Protein AF-A0A0R2X838-F1 (afdb_monomer)

InterPro domains:
  IPR027051 XdhC Rossmann domain [PF13478] (1-52)
  IPR052698 Molybdenum Cofactor Utilization and Processing [PTHR30388] (1-65)

Sequence (68 aa):
MIGSRKKVLQVYDELKVQGVRKEQLDRVYAPIGLDIGSDTPAEIAVSVMAEILQVLRKSKGGHLKILS

Organism: NCBI:txid1655635

Secondary structure (DSSP, 8-state):
--S-HHHHHHHHHHHHHTT--HHHHTT--SS-S--S---SHHHHHHHHHHHHHHHHHT-------S--

Nearest PDB structures (foldseek):
  2we8-assembly2_B-3  TM=9.634E-01  e=2.180E-02  Mycolicibacterium smegmatis MC2 155
  2we8-assembly1_A-2  TM=9.117E-01  e=1.755E-02  Mycolicibacterium smegmatis MC2 155
  2we7-assembly1_A-3  TM=9.695E-01  e=2.707E-02  Mycolicibacterium smegmatis MC2 155
  2we7-assembly2_B-2  TM=9.506E-01  e=2.910E-02  Mycolicibacterium smegmatis MC2 155

Mean predicted aligned error: 3.59 Å

Structure (mmCIF, N/CA/C/O backbone):
data_AF-A0A0R2X838-F1
#
_entry.id   AF-A0A0R2X838-F1
#
loop_
_atom_site.group_PDB
_atom_site.id
_atom_site.type_symbol
_atom_site.label_atom_id
_atom_site.label_alt_id
_atom_site.label_comp_id
_atom_site.label_asym_id
_atom_site.label_entity_id
_atom_site.label_seq_id
_atom_site.pdbx_PDB_ins_code
_atom_site.Cartn_x
_atom_site.Cartn_y
_atom_site.Cartn_z
_atom_site.occupancy
_atom_site.B_iso_or_equiv
_atom_site.auth_seq_id
_atom_site.auth_comp_id
_atom_site.auth_asym_id
_atom_site.auth_atom_id
_atom_site.pdbx_PDB_model_num
ATOM 1 N N . MET A 1 1 ? 2.137 0.688 6.002 1.00 88.81 1 MET A N 1
ATOM 2 C CA . MET A 1 1 ? 2.769 -0.456 6.721 1.00 88.81 1 MET A CA 1
ATOM 3 C C . MET A 1 1 ? 3.100 -1.550 5.714 1.00 88.81 1 MET A C 1
ATOM 5 O O . MET A 1 1 ? 2.238 -1.848 4.899 1.00 88.81 1 MET A O 1
ATOM 9 N N . ILE A 1 2 ? 4.294 -2.153 5.762 1.00 90.69 2 ILE A N 1
ATOM 10 C CA . ILE A 1 2 ? 4.622 -3.342 4.948 1.00 90.69 2 ILE A CA 1
ATOM 11 C C . ILE A 1 2 ? 4.049 -4.590 5.633 1.00 90.69 2 ILE A C 1
ATOM 13 O O . ILE A 1 2 ? 4.227 -4.768 6.837 1.00 90.69 2 ILE A O 1
ATOM 17 N N . GLY A 1 3 ? 3.360 -5.449 4.882 1.00 91.06 3 GLY A N 1
ATOM 18 C CA . GLY A 1 3 ? 2.837 -6.723 5.379 1.00 91.06 3 GLY A CA 1
ATOM 19 C C . GLY A 1 3 ? 1.616 -7.212 4.601 1.00 91.06 3 GLY A C 1
ATOM 20 O O . GLY A 1 3 ? 1.027 -6.470 3.822 1.00 91.06 3 GLY A O 1
ATOM 21 N N . SER A 1 4 ? 1.214 -8.464 4.826 1.00 91.56 4 SER A N 1
ATOM 22 C CA . SER A 1 4 ? 0.004 -9.020 4.209 1.00 91.56 4 SER A CA 1
ATOM 23 C C . SER A 1 4 ? -1.263 -8.321 4.716 1.00 91.56 4 SER A C 1
ATOM 25 O O . SER A 1 4 ? -1.295 -7.813 5.841 1.00 91.56 4 SER A O 1
ATOM 27 N N . ARG A 1 5 ? -2.350 -8.372 3.930 1.00 92.00 5 ARG A N 1
ATOM 28 C CA . ARG A 1 5 ? -3.671 -7.853 4.343 1.00 92.00 5 ARG A CA 1
ATOM 29 C C . ARG A 1 5 ? -4.091 -8.398 5.714 1.00 92.00 5 ARG A C 1
ATOM 31 O O . ARG A 1 5 ? -4.517 -7.636 6.574 1.00 92.00 5 ARG A O 1
ATOM 38 N N . LYS A 1 6 ? -3.878 -9.699 5.959 1.00 95.88 6 LYS A N 1
ATOM 39 C CA . LYS A 1 6 ? -4.157 -10.342 7.255 1.00 95.88 6 LYS A CA 1
ATOM 40 C C . LYS A 1 6 ? -3.376 -9.692 8.402 1.00 95.88 6 LYS A C 1
ATOM 42 O O . LYS A 1 6 ? -3.958 -9.406 9.444 1.00 95.88 6 LYS A O 1
ATOM 47 N N . LYS A 1 7 ? -2.071 -9.450 8.221 1.00 96.00 7 LYS A N 1
ATOM 48 C CA . LYS A 1 7 ? -1.235 -8.845 9.267 1.00 96.00 7 LYS A CA 1
ATOM 49 C C . LYS A 1 7 ? -1.636 -7.396 9.543 1.00 96.00 7 LYS A C 1
ATOM 51 O O . LYS A 1 7 ? -1.650 -6.997 10.701 1.00 96.00 7 LYS A O 1
ATOM 56 N N . VAL A 1 8 ? -1.985 -6.633 8.506 1.00 96.38 8 VAL A N 1
ATOM 57 C CA . VAL A 1 8 ? -2.482 -5.255 8.654 1.00 96.38 8 VAL A CA 1
ATOM 58 C C . VAL A 1 8 ? -3.752 -5.217 9.498 1.00 96.38 8 VAL A C 1
ATOM 60 O O . VAL A 1 8 ? -3.804 -4.452 10.456 1.00 96.38 8 VAL A O 1
ATOM 63 N N . LEU A 1 9 ? -4.737 -6.068 9.193 1.00 95.88 9 LEU A N 1
ATOM 64 C CA . LEU A 1 9 ? -5.993 -6.124 9.948 1.00 95.88 9 LEU A CA 1
ATOM 65 C C . LEU A 1 9 ? -5.757 -6.448 11.427 1.00 95.88 9 LEU A C 1
ATOM 67 O O . LEU A 1 9 ? -6.274 -5.746 12.289 1.00 95.88 9 LEU A O 1
ATOM 71 N N . GLN A 1 10 ? -4.899 -7.431 11.715 1.00 97.38 10 GLN A N 1
ATOM 72 C CA . GLN A 1 10 ? -4.545 -7.776 13.091 1.00 97.38 10 GLN A CA 1
ATOM 73 C C . GLN A 1 10 ? -3.944 -6.577 13.846 1.00 97.38 10 GLN A C 1
ATOM 75 O O . GLN A 1 10 ? -4.371 -6.272 14.955 1.00 97.38 10 GLN A O 1
ATOM 80 N N . VAL A 1 11 ? -2.982 -5.873 13.239 1.00 96.62 11 VAL A N 1
ATOM 81 C CA . VAL A 1 11 ? -2.361 -4.692 13.864 1.00 96.62 11 VAL A CA 1
ATOM 82 C C . VAL A 1 11 ? -3.390 -3.576 14.071 1.00 96.62 11 VAL A C 1
ATOM 84 O O . VAL A 1 11 ? -3.372 -2.906 15.098 1.00 96.62 11 VAL A O 1
ATOM 87 N N . TYR A 1 12 ? -4.312 -3.376 13.128 1.00 96.25 12 TYR A N 1
ATOM 88 C CA . TYR A 1 12 ? -5.370 -2.372 13.269 1.00 96.25 12 TYR A CA 1
ATOM 89 C C . TYR A 1 12 ? -6.302 -2.690 14.436 1.00 96.25 12 TYR A C 1
ATOM 91 O O . TYR A 1 12 ? -6.684 -1.781 15.168 1.00 96.25 12 TYR A O 1
ATOM 99 N N . ASP A 1 13 ? -6.658 -3.957 14.629 1.00 96.75 13 ASP A N 1
ATOM 100 C CA . ASP A 1 13 ? -7.509 -4.367 15.743 1.00 96.75 13 ASP A CA 1
ATOM 101 C C . ASP A 1 13 ? -6.793 -4.207 17.091 1.00 96.75 13 ASP A C 1
ATOM 103 O O . ASP A 1 13 ? -7.383 -3.679 18.033 1.00 96.75 13 ASP A O 1
ATOM 107 N N . GLU A 1 14 ? -5.500 -4.533 17.164 1.00 97.75 14 GLU A N 1
ATOM 108 C CA . GLU A 1 14 ? -4.665 -4.268 18.345 1.00 97.75 14 GLU A CA 1
ATOM 109 C C . GLU A 1 14 ? -4.610 -2.762 18.677 1.00 97.75 14 GLU A C 1
ATOM 111 O O . GLU A 1 14 ? -4.800 -2.370 19.830 1.00 97.75 14 GLU A O 1
ATOM 116 N N . LEU A 1 15 ? -4.423 -1.896 17.674 1.00 97.12 15 LEU A N 1
ATOM 117 C CA . LEU A 1 15 ? -4.379 -0.439 17.866 1.00 97.12 15 LEU A CA 1
ATOM 118 C C . LEU A 1 15 ? -5.731 0.142 18.305 1.00 97.12 15 LEU A C 1
ATOM 120 O O . LEU A 1 15 ? -5.766 1.047 19.141 1.00 97.12 15 LEU A O 1
ATOM 124 N N . LYS A 1 16 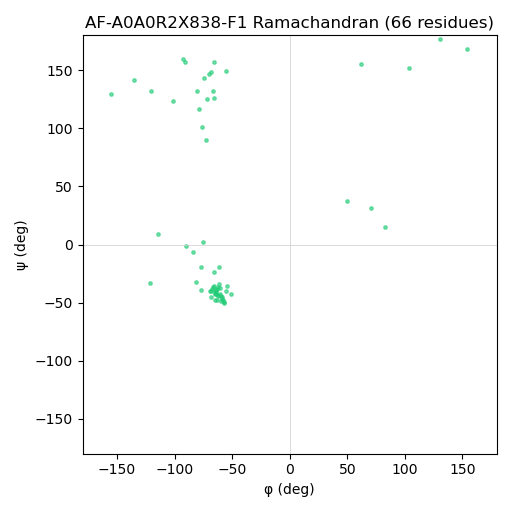? -6.851 -0.384 17.791 1.00 96.62 16 LYS A N 1
ATOM 125 C CA . LYS A 1 16 ? -8.194 0.010 18.251 1.00 96.62 16 LYS A CA 1
ATOM 126 C C . LYS A 1 16 ? -8.395 -0.325 19.727 1.00 96.62 16 LYS A C 1
ATOM 128 O O . LYS A 1 16 ? -8.902 0.512 20.468 1.00 96.62 16 LYS A O 1
ATOM 133 N N . VAL A 1 17 ? -7.970 -1.516 20.165 1.00 97.62 17 VAL A N 1
ATOM 134 C CA . VAL A 1 17 ? -8.036 -1.928 21.581 1.00 97.62 17 VAL A CA 1
ATOM 135 C C . VAL A 1 17 ? -7.195 -1.005 22.468 1.00 97.62 17 VAL A C 1
ATOM 137 O O . VAL A 1 17 ? -7.597 -0.693 23.584 1.00 97.62 17 VAL A O 1
ATOM 140 N N . GLN A 1 18 ? -6.073 -0.497 21.956 1.00 97.75 18 GLN A N 1
ATOM 141 C CA . GLN A 1 18 ? -5.228 0.488 22.645 1.00 97.75 18 GLN A CA 1
ATOM 142 C C . GLN A 1 18 ? -5.802 1.919 22.643 1.00 97.75 18 GLN A C 1
ATOM 144 O O . GLN A 1 18 ? -5.162 2.840 23.150 1.00 97.75 18 GLN A O 1
ATOM 149 N N . GLY A 1 19 ? -6.998 2.134 22.086 1.00 97.56 19 GLY A N 1
ATOM 150 C CA . GLY A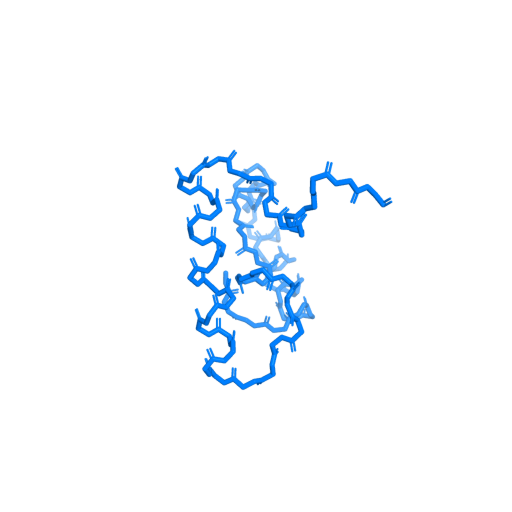 1 19 ? -7.668 3.434 22.077 1.00 97.56 19 GLY A CA 1
ATOM 151 C C . GLY A 1 19 ? -7.204 4.381 20.968 1.00 97.56 19 GLY A C 1
ATOM 152 O O . GLY A 1 19 ? -7.506 5.576 21.021 1.00 97.56 19 GLY A O 1
ATOM 153 N N 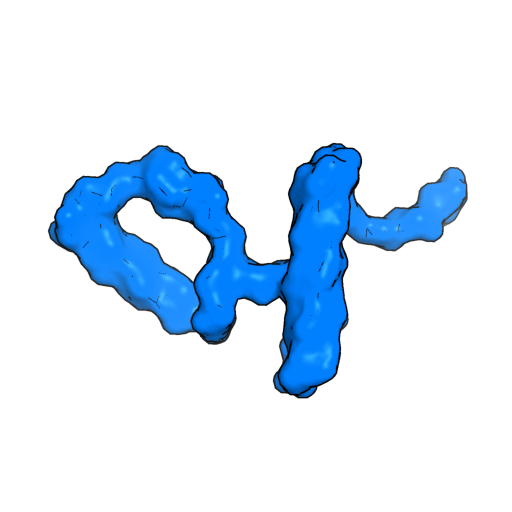. VAL A 1 20 ? -6.489 3.885 19.950 1.00 97.44 20 VAL A N 1
ATOM 154 C CA . VAL A 1 20 ? -6.166 4.696 18.768 1.00 97.44 20 VAL A CA 1
ATOM 155 C C . VAL A 1 20 ? -7.455 5.021 18.026 1.00 97.44 20 VAL A C 1
ATOM 157 O O . VAL A 1 20 ? -8.238 4.133 17.678 1.00 97.44 20 VAL A O 1
ATOM 160 N N . ARG A 1 21 ? -7.685 6.311 17.773 1.00 96.62 21 ARG A N 1
ATOM 161 C CA . ARG A 1 21 ? -8.923 6.757 17.136 1.00 96.62 21 ARG A CA 1
ATOM 162 C C . ARG A 1 21 ? -8.980 6.330 15.675 1.00 96.62 21 ARG A C 1
ATOM 164 O O . ARG A 1 21 ? -7.967 6.335 14.971 1.00 96.62 21 ARG A O 1
ATOM 171 N N . LYS A 1 22 ? -10.192 6.047 15.197 1.00 93.88 22 LYS A N 1
ATOM 172 C CA . LYS A 1 22 ? -10.442 5.632 13.814 1.00 93.88 22 LYS A CA 1
ATOM 173 C C . LYS A 1 22 ? -9.889 6.643 12.805 1.00 93.88 22 LYS A C 1
ATOM 175 O O . LYS A 1 22 ? -9.247 6.241 11.844 1.00 93.88 22 LYS A O 1
ATOM 180 N N . GLU A 1 23 ? -10.026 7.942 13.069 1.00 95.88 23 GLU A N 1
ATOM 181 C CA . GLU A 1 23 ? -9.568 9.003 12.159 1.00 95.88 23 GLU A CA 1
ATOM 182 C C . GLU A 1 23 ? -8.039 9.031 12.014 1.00 95.88 23 GLU A C 1
ATOM 184 O O . GLU A 1 23 ? -7.511 9.540 11.028 1.00 95.88 23 GLU A O 1
ATOM 189 N N . GLN A 1 24 ? -7.303 8.504 12.998 1.00 95.31 24 GLN A N 1
ATOM 190 C CA . GLN A 1 24 ? -5.850 8.366 12.904 1.00 95.31 24 GLN A CA 1
ATOM 191 C C . GLN A 1 24 ? -5.475 7.172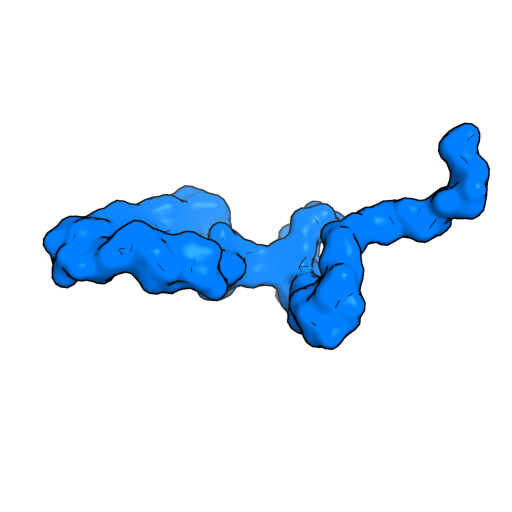 12.025 1.00 95.31 24 GLN A C 1
ATOM 193 O O . GLN A 1 24 ? -4.544 7.280 11.231 1.00 95.31 24 GLN A O 1
ATOM 198 N N . LEU A 1 25 ? -6.216 6.066 12.144 1.00 94.62 25 LEU A N 1
ATOM 199 C CA . LEU A 1 25 ? -6.017 4.861 11.336 1.00 94.62 25 LEU A CA 1
ATOM 200 C C . LEU A 1 25 ? -6.406 5.089 9.871 1.00 94.62 25 LEU A C 1
ATOM 202 O O . LEU A 1 25 ? -5.668 4.681 8.982 1.00 94.62 25 LEU A O 1
ATOM 206 N N . ASP A 1 26 ? -7.496 5.817 9.613 1.00 93.44 26 ASP A N 1
ATOM 207 C CA . ASP A 1 26 ? -7.988 6.120 8.260 1.00 93.44 26 ASP A CA 1
ATOM 208 C C . ASP A 1 26 ? -6.976 6.919 7.411 1.00 93.44 26 ASP A C 1
ATOM 210 O O . ASP A 1 26 ? -7.067 6.950 6.186 1.00 93.44 26 ASP A O 1
ATOM 214 N N . ARG A 1 27 ? -5.994 7.575 8.044 1.00 93.25 27 ARG A N 1
ATOM 215 C CA . ARG A 1 27 ? -4.931 8.329 7.357 1.00 93.25 27 ARG A CA 1
ATOM 216 C C . ARG A 1 27 ? -3.757 7.459 6.903 1.00 93.25 27 ARG A C 1
ATOM 218 O O . ARG A 1 27 ? -2.839 7.980 6.269 1.00 93.25 27 ARG A O 1
ATOM 225 N N . VAL A 1 28 ? -3.735 6.179 7.269 1.00 94.00 28 VAL A N 1
ATOM 226 C CA . VAL A 1 28 ? -2.604 5.280 7.030 1.00 94.00 28 VAL A CA 1
ATOM 227 C C . VAL A 1 28 ? -2.891 4.375 5.835 1.00 94.00 28 VAL A C 1
ATOM 229 O O . V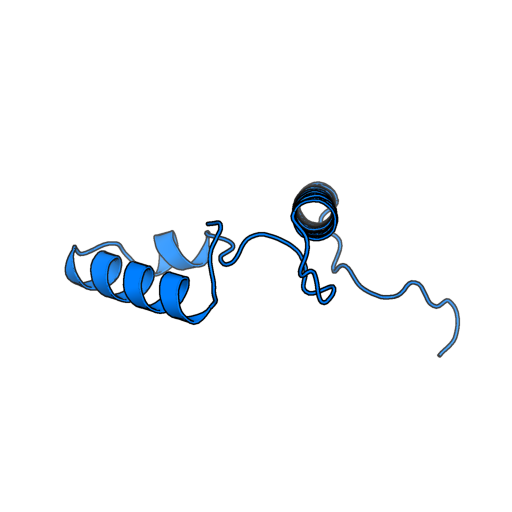AL A 1 28 ? -3.833 3.592 5.849 1.00 94.00 28 VAL A O 1
ATOM 232 N N . TYR A 1 29 ? -2.010 4.400 4.835 1.00 94.06 29 TYR A N 1
ATOM 233 C CA . TYR A 1 29 ? -2.014 3.414 3.753 1.00 94.06 29 TYR A CA 1
ATOM 234 C C . TYR A 1 29 ? -1.362 2.101 4.229 1.00 94.06 29 TYR A C 1
ATOM 236 O O . TYR A 1 29 ? -0.189 2.055 4.643 1.00 94.06 29 TYR A O 1
ATOM 244 N N . ALA A 1 30 ? -2.152 1.026 4.265 1.00 95.00 30 ALA A N 1
ATOM 245 C CA . ALA A 1 30 ? -1.714 -0.298 4.692 1.00 95.00 30 ALA A CA 1
ATOM 246 C C . ALA A 1 30 ? -2.584 -1.419 4.070 1.00 95.00 30 ALA A C 1
ATOM 248 O O . ALA A 1 30 ? -3.803 -1.385 4.240 1.00 95.00 30 ALA A O 1
ATOM 249 N N . PRO A 1 31 ? -1.986 -2.456 3.447 1.00 94.69 31 PRO A N 1
ATOM 250 C CA . PRO A 1 31 ? 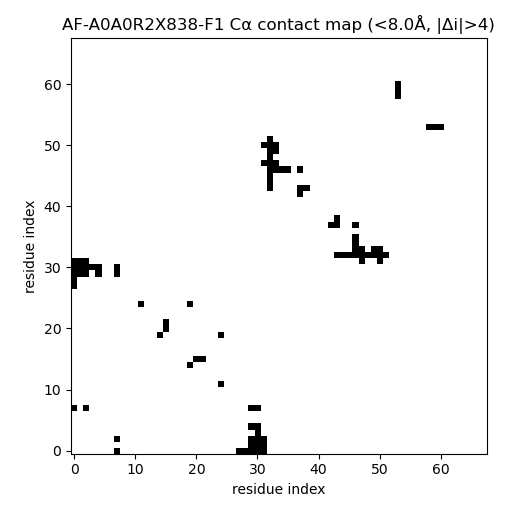-0.571 -2.571 3.080 1.00 94.69 31 PRO A CA 1
ATOM 251 C C . PRO A 1 31 ? -0.098 -1.396 2.217 1.00 94.69 31 PRO A C 1
ATOM 253 O O . PRO A 1 31 ? -0.901 -0.792 1.521 1.00 94.69 31 PRO A O 1
ATOM 256 N N . ILE A 1 32 ? 1.177 -1.030 2.334 1.00 95.56 32 ILE A N 1
ATOM 257 C CA . ILE A 1 32 ? 1.770 0.048 1.532 1.00 95.56 32 ILE A CA 1
ATOM 258 C C . ILE A 1 32 ? 1.998 -0.425 0.090 1.00 95.56 32 ILE A C 1
ATOM 260 O O . ILE A 1 32 ? 2.405 -1.570 -0.120 1.00 95.56 32 ILE A O 1
ATOM 264 N N . GLY A 1 33 ? 1.793 0.474 -0.866 1.00 95.44 33 GLY A N 1
ATOM 265 C CA . GLY A 1 33 ? 1.975 0.248 -2.295 1.00 95.44 33 GLY A CA 1
ATOM 266 C C . GLY A 1 33 ? 0.667 0.053 -3.059 1.00 95.44 33 GLY A C 1
ATOM 267 O O . GLY A 1 33 ? -0.333 -0.425 -2.526 1.00 95.44 33 GLY A O 1
ATOM 268 N N . LEU A 1 34 ? 0.687 0.413 -4.346 1.00 95.19 34 LEU A N 1
ATOM 269 C CA . LEU A 1 34 ? -0.446 0.182 -5.244 1.00 95.19 34 LEU A CA 1
ATOM 270 C C . LEU A 1 34 ? -0.648 -1.307 -5.524 1.00 95.19 34 LEU A C 1
ATOM 272 O O . LEU A 1 34 ? 0.308 -2.076 -5.619 1.00 95.19 34 LEU A O 1
ATOM 276 N N . ASP A 1 35 ? -1.903 -1.700 -5.728 1.00 94.31 35 ASP A N 1
ATOM 277 C CA . ASP A 1 35 ? -2.243 -3.065 -6.120 1.00 94.31 35 ASP A CA 1
ATOM 278 C C . ASP A 1 35 ? -1.853 -3.307 -7.588 1.00 94.31 35 ASP A C 1
ATOM 280 O O . ASP A 1 35 ? -2.612 -3.012 -8.512 1.00 94.31 35 ASP A O 1
ATOM 284 N N . ILE A 1 36 ? -0.618 -3.773 -7.792 1.00 94.06 36 ILE A N 1
ATOM 285 C CA . ILE A 1 36 ? -0.064 -4.143 -9.104 1.00 94.06 36 ILE A CA 1
ATOM 286 C C . ILE A 1 36 ? 0.232 -5.648 -9.211 1.00 94.06 36 ILE A C 1
ATOM 288 O O . ILE A 1 36 ? 0.868 -6.069 -10.172 1.00 94.06 36 ILE A O 1
ATOM 292 N N . GLY A 1 37 ? -0.197 -6.450 -8.228 1.00 93.69 37 GLY A N 1
ATOM 293 C CA . GLY A 1 37 ? 0.128 -7.880 -8.158 1.00 93.69 37 GLY A CA 1
ATOM 294 C C . GLY A 1 37 ? 1.595 -8.181 -7.821 1.00 93.69 37 GLY A C 1
ATOM 295 O O . GLY A 1 37 ? 2.130 -9.164 -8.314 1.00 93.69 37 GLY A O 1
ATOM 296 N N . SER A 1 38 ? 2.258 -7.327 -7.033 1.00 94.31 38 SER A N 1
ATOM 297 C CA . SER A 1 38 ? 3.664 -7.509 -6.642 1.00 94.31 38 SER A CA 1
ATOM 298 C C . SER A 1 38 ? 3.879 -8.727 -5.738 1.00 94.31 38 SER A C 1
ATOM 300 O O . SER A 1 38 ? 3.246 -8.807 -4.685 1.00 94.31 38 SER A O 1
ATOM 302 N N . ASP A 1 39 ? 4.872 -9.562 -6.056 1.00 93.69 39 ASP A N 1
ATOM 303 C CA . ASP A 1 39 ? 5.283 -10.709 -5.230 1.00 93.69 39 ASP A CA 1
ATOM 304 C C . ASP A 1 39 ? 6.755 -10.625 -4.792 1.00 93.69 39 ASP A C 1
ATOM 306 O O . ASP A 1 39 ? 7.122 -11.042 -3.689 1.00 93.69 39 ASP A O 1
ATOM 310 N N . THR A 1 40 ? 7.622 -10.055 -5.629 1.00 96.88 40 THR A N 1
ATOM 311 C CA . THR A 1 40 ? 9.055 -9.930 -5.329 1.00 96.88 40 THR A CA 1
ATOM 312 C C . THR A 1 40 ? 9.386 -8.613 -4.617 1.00 96.88 40 THR A C 1
ATOM 314 O O . THR A 1 40 ? 8.686 -7.613 -4.791 1.00 96.88 40 THR A O 1
ATOM 317 N N . PRO A 1 41 ? 10.504 -8.529 -3.867 1.00 96.19 41 PRO A N 1
ATOM 318 C CA . PRO A 1 41 ? 10.929 -7.272 -3.245 1.00 96.19 41 PRO A CA 1
ATOM 319 C C . PRO A 1 41 ? 11.070 -6.103 -4.231 1.00 96.19 41 PRO A C 1
ATOM 321 O O . PRO A 1 41 ? 10.750 -4.967 -3.884 1.00 96.19 41 PRO A O 1
ATOM 324 N N . ALA A 1 42 ? 11.516 -6.371 -5.462 1.00 98.19 42 ALA A N 1
ATOM 325 C CA . ALA A 1 42 ? 11.642 -5.352 -6.500 1.00 98.19 42 ALA A CA 1
ATOM 326 C C . ALA A 1 42 ? 10.269 -4.834 -6.958 1.00 98.19 42 ALA A C 1
ATOM 328 O O . ALA A 1 42 ? 10.063 -3.625 -7.043 1.00 98.19 42 ALA A O 1
ATOM 329 N N . GLU A 1 43 ? 9.305 -5.728 -7.187 1.00 97.62 43 GLU A N 1
ATOM 330 C CA . GLU A 1 43 ? 7.933 -5.346 -7.542 1.00 97.62 43 GLU A CA 1
ATOM 331 C C . GLU A 1 43 ? 7.232 -4.611 -6.396 1.00 97.62 43 GLU A C 1
ATOM 333 O O . GLU A 1 43 ? 6.465 -3.680 -6.638 1.00 97.62 43 GLU A O 1
ATOM 338 N N . ILE A 1 44 ? 7.501 -4.995 -5.145 1.00 96.38 44 ILE A N 1
ATOM 339 C CA . ILE A 1 44 ? 6.996 -4.288 -3.962 1.00 96.38 44 ILE A CA 1
ATOM 340 C C . ILE A 1 44 ? 7.600 -2.879 -3.899 1.00 96.38 44 ILE A C 1
ATOM 342 O O . ILE A 1 44 ? 6.891 -1.910 -3.648 1.00 96.38 44 ILE A O 1
ATOM 346 N N . ALA A 1 45 ? 8.897 -2.719 -4.172 1.00 97.62 45 ALA A N 1
ATOM 347 C CA . ALA A 1 45 ? 9.515 -1.395 -4.210 1.00 97.62 45 ALA A CA 1
ATOM 348 C C . ALA A 1 45 ? 8.869 -0.498 -5.282 1.00 97.62 45 ALA A C 1
ATOM 350 O O . ALA A 1 45 ? 8.571 0.668 -5.014 1.00 97.62 45 ALA A O 1
ATOM 351 N N . VAL A 1 46 ? 8.593 -1.046 -6.471 1.00 98.00 46 VAL A N 1
ATOM 352 C CA . VAL A 1 46 ? 7.894 -0.323 -7.546 1.00 98.00 46 VAL A CA 1
ATOM 353 C C . VAL A 1 46 ? 6.480 0.075 -7.122 1.00 98.00 46 VAL A C 1
ATOM 355 O O . VAL A 1 46 ? 6.097 1.228 -7.331 1.00 98.00 46 VAL A O 1
ATOM 358 N N . SER A 1 47 ? 5.717 -0.822 -6.489 1.00 97.31 47 SER A N 1
ATOM 359 C CA . SER A 1 47 ? 4.352 -0.514 -6.046 1.00 97.31 47 SER A CA 1
ATOM 360 C C . SER A 1 47 ? 4.310 0.582 -4.981 1.00 97.31 47 SER A C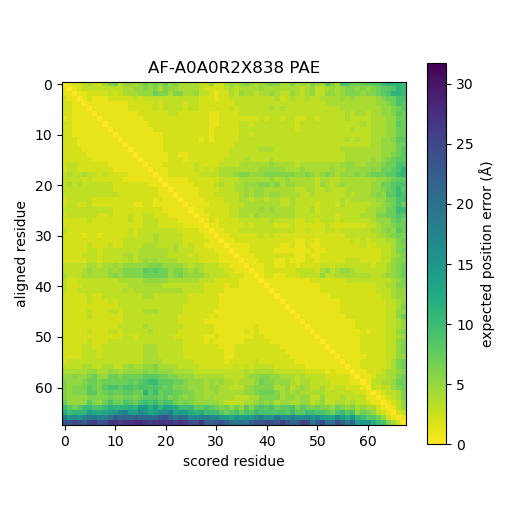 1
ATOM 362 O O . SER A 1 47 ? 3.455 1.469 -5.044 1.00 97.31 47 SER A O 1
ATOM 364 N N . VAL A 1 48 ? 5.269 0.576 -4.050 1.00 97.25 48 VAL A N 1
ATOM 365 C CA . VAL A 1 48 ? 5.435 1.615 -3.023 1.00 97.25 48 VAL A CA 1
ATOM 366 C C . VAL A 1 48 ? 5.803 2.954 -3.653 1.00 97.25 48 VAL A C 1
ATOM 368 O O . VAL A 1 48 ? 5.173 3.969 -3.356 1.00 97.25 48 VAL A O 1
ATOM 371 N N . MET A 1 49 ? 6.781 2.977 -4.561 1.00 97.94 49 MET A N 1
ATOM 372 C CA . MET A 1 49 ? 7.167 4.210 -5.253 1.00 97.94 49 MET A CA 1
ATOM 373 C C . MET A 1 49 ? 6.020 4.780 -6.095 1.00 97.94 49 MET A C 1
ATOM 375 O O . MET A 1 49 ? 5.837 5.999 -6.140 1.00 97.94 49 MET A O 1
ATOM 379 N N . ALA A 1 50 ? 5.212 3.920 -6.717 1.00 97.19 50 ALA A N 1
ATOM 380 C CA . ALA A 1 50 ? 4.030 4.338 -7.459 1.00 97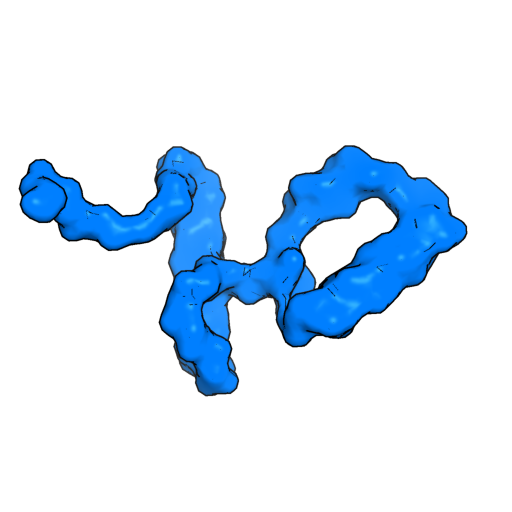.19 50 ALA A CA 1
ATOM 381 C C . ALA A 1 50 ? 2.957 4.966 -6.548 1.00 97.19 50 ALA A C 1
ATOM 383 O O . ALA A 1 50 ? 2.404 6.005 -6.908 1.00 97.19 50 ALA A O 1
ATOM 384 N N . GLU A 1 51 ? 2.705 4.403 -5.358 1.00 96.88 51 GLU A N 1
ATOM 385 C CA . GLU A 1 51 ? 1.773 4.975 -4.367 1.00 96.88 51 GLU A CA 1
ATOM 386 C C . GLU A 1 51 ? 2.263 6.342 -3.861 1.00 96.88 51 GLU A C 1
ATOM 388 O O . GLU A 1 51 ? 1.494 7.303 -3.812 1.00 96.88 51 GLU A O 1
ATOM 393 N N . ILE A 1 52 ? 3.565 6.477 -3.584 1.00 97.19 52 ILE A N 1
ATOM 394 C CA . ILE A 1 52 ? 4.174 7.758 -3.192 1.00 97.19 52 ILE A CA 1
ATOM 395 C C . ILE A 1 52 ? 3.925 8.823 -4.266 1.00 97.19 52 ILE A C 1
ATOM 397 O O . ILE A 1 52 ? 3.462 9.927 -3.963 1.00 97.19 52 ILE A O 1
ATOM 401 N N . LEU A 1 53 ? 4.201 8.503 -5.533 1.00 97.19 53 LEU A N 1
ATOM 402 C CA . LEU A 1 53 ? 3.984 9.432 -6.643 1.00 97.19 53 LEU A CA 1
ATOM 403 C C . LEU A 1 53 ? 2.497 9.759 -6.839 1.00 97.19 53 LEU A C 1
ATOM 405 O O . LEU A 1 53 ? 2.169 10.922 -7.080 1.00 97.19 53 LEU A O 1
ATOM 409 N N . GLN A 1 54 ? 1.603 8.776 -6.708 1.00 96.75 54 GLN A N 1
ATOM 410 C CA . GLN A 1 54 ? 0.153 8.972 -6.788 1.00 96.75 54 GLN A CA 1
ATOM 411 C C . GLN A 1 54 ? -0.323 10.001 -5.751 1.00 96.75 54 GLN A C 1
ATOM 413 O O . GLN A 1 54 ? -0.990 10.975 -6.116 1.00 96.75 54 GLN A O 1
ATOM 418 N N . VAL A 1 55 ? 0.080 9.838 -4.486 1.00 96.12 55 VAL A N 1
ATOM 419 C CA . VAL A 1 55 ? -0.268 10.756 -3.391 1.00 96.12 55 VAL A CA 1
ATOM 420 C C . VAL A 1 55 ? 0.310 12.152 -3.637 1.00 96.12 55 VAL A C 1
ATOM 422 O O . VAL A 1 55 ? -0.420 13.142 -3.558 1.00 96.12 55 VAL A O 1
ATOM 425 N N . LEU A 1 56 ? 1.595 12.251 -4.000 1.00 97.44 56 LEU A N 1
ATOM 426 C CA . LEU A 1 56 ? 2.262 13.533 -4.270 1.00 97.44 56 LEU A CA 1
ATOM 427 C C . LEU A 1 56 ? 1.610 14.306 -5.420 1.00 97.44 56 LEU A C 1
ATOM 429 O O . LEU A 1 56 ? 1.523 15.534 -5.383 1.00 97.44 56 LEU A O 1
ATOM 433 N N . ARG A 1 57 ? 1.153 13.596 -6.453 1.00 97.25 57 ARG A N 1
ATOM 434 C CA . ARG A 1 57 ? 0.517 14.194 -7.633 1.00 97.25 57 ARG A CA 1
ATOM 435 C C . ARG A 1 57 ? -0.993 14.339 -7.499 1.00 97.25 57 ARG A C 1
ATOM 437 O O . ARG A 1 57 ? -1.609 14.869 -8.419 1.00 97.25 57 ARG A O 1
ATOM 444 N N . LYS A 1 58 ? -1.583 13.900 -6.379 1.00 96.38 58 LYS A N 1
ATOM 445 C CA . LYS A 1 58 ? -3.040 13.847 -6.172 1.00 96.38 58 LYS A CA 1
ATOM 446 C C . LYS A 1 58 ? -3.752 13.156 -7.343 1.00 96.38 58 LYS A C 1
ATOM 448 O O . LYS A 1 58 ? -4.822 13.586 -7.772 1.00 96.38 58 LYS A O 1
ATOM 453 N N . SER A 1 59 ? -3.126 12.120 -7.901 1.00 94.50 59 SER A N 1
ATOM 454 C CA . SER A 1 59 ? -3.682 11.356 -9.015 1.00 94.50 59 SER A CA 1
ATOM 455 C C . SER A 1 59 ? -4.473 10.159 -8.488 1.00 94.50 59 SER A C 1
ATOM 457 O O . SER A 1 59 ? -4.292 9.734 -7.351 1.00 94.50 59 SER A O 1
ATOM 459 N N . LYS A 1 60 ? -5.371 9.597 -9.305 1.00 89.62 60 LYS A N 1
ATOM 460 C CA . LYS A 1 60 ? -6.121 8.394 -8.911 1.00 89.62 60 LYS A CA 1
ATOM 461 C C . LYS A 1 60 ? -5.296 7.112 -9.016 1.00 89.62 60 LYS A C 1
ATOM 463 O O . LYS A 1 60 ? -5.651 6.122 -8.392 1.00 89.62 60 LYS A O 1
ATOM 468 N N . GLY A 1 61 ? -4.199 7.116 -9.779 1.00 87.62 61 GLY A N 1
ATOM 469 C CA . GLY A 1 61 ? -3.578 5.882 -10.271 1.00 87.62 61 GLY A CA 1
ATOM 470 C C . GLY A 1 61 ? -4.538 5.101 -11.180 1.00 87.62 61 GLY A C 1
ATOM 471 O O . GLY A 1 61 ? -5.754 5.277 -11.132 1.00 87.62 61 GLY A O 1
ATOM 472 N N . GLY A 1 62 ? -4.002 4.277 -12.069 1.00 88.69 62 GLY A N 1
ATOM 473 C CA . GLY A 1 62 ? -4.809 3.499 -13.007 1.00 88.69 62 GLY A CA 1
ATOM 474 C C . GLY A 1 62 ? -4.322 3.621 -14.440 1.00 88.69 62 GLY A C 1
ATOM 475 O O . GLY A 1 62 ? -3.362 4.329 -14.745 1.00 88.69 62 GLY A O 1
ATOM 476 N N . HIS A 1 63 ? -4.975 2.876 -15.320 1.00 88.88 63 HIS A N 1
ATOM 477 C CA . HIS A 1 63 ? -4.544 2.751 -16.699 1.00 88.88 63 HIS A CA 1
ATOM 478 C C . HIS A 1 63 ? -4.811 4.044 -17.483 1.00 88.88 63 HIS A C 1
ATOM 480 O O . HIS A 1 6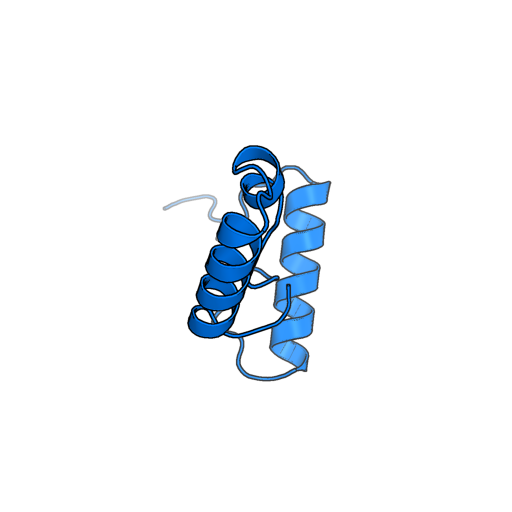3 ? -5.941 4.531 -17.536 1.00 88.88 63 HIS A O 1
ATOM 486 N N . LEU A 1 64 ? -3.769 4.594 -18.107 1.00 88.56 64 LEU A N 1
ATOM 487 C CA . LEU A 1 64 ? -3.899 5.730 -19.012 1.00 88.56 64 LEU A CA 1
ATOM 488 C C . LEU A 1 64 ? -4.457 5.232 -20.349 1.00 88.56 64 LEU A C 1
ATOM 490 O O . LEU A 1 64 ? -3.727 4.678 -21.166 1.00 88.56 64 LEU A O 1
ATOM 494 N N . LYS A 1 65 ? -5.755 5.435 -20.567 1.00 85.62 65 LYS A N 1
ATOM 495 C CA . LYS A 1 65 ? -6.419 5.234 -21.858 1.00 85.62 65 LYS A CA 1
ATOM 496 C C . LYS A 1 65 ? -7.040 6.540 -22.316 1.00 85.62 65 LYS A C 1
ATOM 498 O O . LYS A 1 65 ? -7.727 7.202 -21.545 1.00 85.62 65 LYS A O 1
ATOM 503 N N . ILE A 1 66 ? -6.798 6.888 -23.575 1.00 84.75 66 ILE A N 1
ATOM 504 C CA . ILE A 1 66 ? -7.421 8.051 -24.220 1.00 84.75 66 ILE A CA 1
ATOM 505 C C . ILE A 1 66 ? -8.831 7.688 -24.705 1.00 84.75 66 ILE A C 1
ATOM 507 O O . ILE A 1 66 ? -9.729 8.522 -24.669 1.00 84.75 66 ILE A O 1
ATOM 511 N N . LEU A 1 67 ? -9.035 6.433 -25.110 1.00 72.75 67 LEU A N 1
ATOM 512 C CA . LEU A 1 67 ? -10.310 5.885 -25.562 1.00 72.75 67 LEU A CA 1
ATOM 513 C C . LEU A 1 67 ? -10.506 4.508 -24.915 1.00 72.75 67 LEU A C 1
ATOM 515 O O . LEU A 1 67 ? -9.531 3.775 -24.718 1.00 72.75 67 LEU A O 1
ATOM 519 N N . SER A 1 68 ? -11.749 4.216 -24.525 1.00 60.38 68 SER A N 1
ATOM 520 C CA . SER A 1 68 ? -12.173 2.974 -23.863 1.00 60.38 68 SER A CA 1
ATOM 521 C C . SER A 1 68 ? -12.115 1.781 -24.803 1.00 60.38 68 SER A C 1
ATOM 523 O O . SER A 1 68 ? -12.769 1.893 -25.865 1.00 60.38 68 SER A O 1
#

Radius of gyration: 14.56 Å; Cα contacts (8 Å, |Δi|>4): 47; chains: 1; bounding box: 24×25×48 Å

pLDDT: mean 93.99, std 5.8, range [60.38, 98.19]

Solvent-accessible surface area (backbone atoms only — not comparable to full-atom values): 4232 Å² total; per-residue (Å²): 73,89,59,55,66,70,57,44,52,53,54,52,54,56,40,46,75,72,64,52,54,66,77,65,54,74,74,57,63,64,46,55,38,49,94,76,83,58,83,49,75,68,44,44,51,51,22,34,56,50,38,54,50,26,63,77,67,72,50,87,71,78,86,92,66,96,69,136

Foldseek 3Di:
DADDPVVLVVVVVVVVVVVNDPVVVVPDDPPAFDPPVDDDPVSRVVRNVVSVVCVVVVHPDDDDDPDD